Protein AF-A0A2R6T694-F1 (afdb_monomer)

Structure (mmCIF, N/CA/C/O backbone):
data_AF-A0A2R6T694-F1
#
_entry.id   AF-A0A2R6T694-F1
#
loop_
_atom_site.group_PDB
_atom_site.id
_atom_site.type_symbol
_atom_site.label_atom_id
_atom_site.label_alt_id
_atom_site.label_comp_id
_atom_site.label_asym_id
_atom_site.label_entity_id
_atom_site.label_seq_id
_atom_site.pdbx_PDB_ins_code
_atom_site.Cartn_x
_atom_site.Cartn_y
_atom_site.Cartn_z
_atom_site.occupancy
_atom_site.B_iso_or_equiv
_atom_site.auth_seq_id
_atom_site.auth_comp_id
_atom_site.auth_asym_id
_atom_site.auth_atom_id
_atom_site.pdbx_PDB_model_num
ATOM 1 N N . MET A 1 1 ? -13.238 -5.135 12.434 1.00 87.44 1 MET A N 1
ATOM 2 C CA . MET A 1 1 ? -11.841 -4.688 12.278 1.00 87.44 1 MET A CA 1
ATOM 3 C C . MET A 1 1 ? -11.408 -4.914 10.844 1.00 87.44 1 MET A C 1
ATOM 5 O O . MET A 1 1 ? -11.362 -6.066 10.416 1.00 87.44 1 MET A O 1
ATOM 9 N N . LYS A 1 2 ? -11.136 -3.832 10.112 1.00 95.00 2 LYS A N 1
ATOM 10 C CA . LYS A 1 2 ? -10.627 -3.907 8.740 1.00 95.00 2 LYS A CA 1
ATOM 11 C C . LYS A 1 2 ? -9.111 -4.105 8.737 1.00 95.00 2 LYS A C 1
ATOM 13 O O . LYS A 1 2 ? -8.436 -3.818 9.730 1.00 95.00 2 LYS A O 1
ATOM 18 N N . ARG A 1 3 ? -8.557 -4.596 7.630 1.00 96.69 3 ARG A N 1
ATOM 19 C CA . ARG A 1 3 ? -7.114 -4.830 7.477 1.00 96.69 3 ARG A CA 1
ATOM 20 C C . ARG A 1 3 ? -6.580 -4.255 6.174 1.00 96.69 3 ARG A C 1
ATOM 22 O O . ARG A 1 3 ? -7.097 -4.557 5.101 1.00 96.69 3 ARG A O 1
ATOM 29 N N . ALA A 1 4 ? -5.494 -3.499 6.272 1.00 97.38 4 ALA A N 1
ATOM 30 C CA . ALA A 1 4 ? -4.769 -2.949 5.135 1.00 97.38 4 ALA A CA 1
ATOM 31 C C . ALA 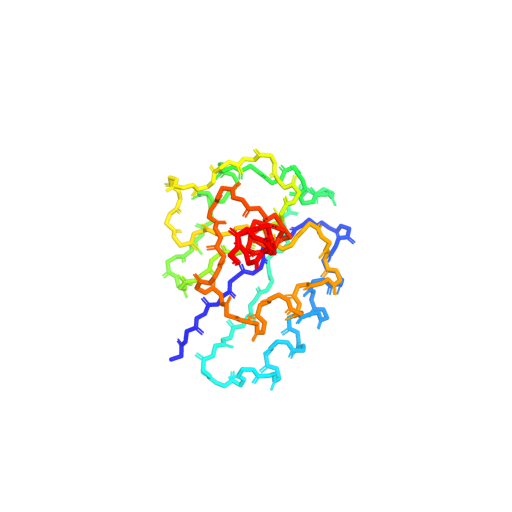A 1 4 ? -3.363 -3.558 5.035 1.00 97.38 4 ALA A C 1
ATOM 33 O O . ALA A 1 4 ? -2.670 -3.729 6.042 1.00 97.38 4 ALA A O 1
ATOM 34 N N . LEU A 1 5 ? -2.925 -3.875 3.818 1.00 97.56 5 LEU A N 1
ATOM 35 C CA . LEU A 1 5 ? -1.575 -4.348 3.529 1.00 97.56 5 LEU A CA 1
ATOM 36 C C . LEU A 1 5 ? -0.809 -3.302 2.719 1.00 97.56 5 LEU A C 1
ATOM 38 O O . LEU A 1 5 ? -1.186 -3.010 1.592 1.00 97.56 5 LEU A O 1
ATOM 42 N N . LEU A 1 6 ? 0.288 -2.785 3.261 1.00 97.50 6 LEU A N 1
ATOM 43 C CA . LEU A 1 6 ? 1.241 -1.943 2.543 1.00 97.50 6 LEU A CA 1
ATOM 44 C C . LEU A 1 6 ? 2.276 -2.842 1.853 1.00 97.50 6 LEU A C 1
ATOM 46 O O . LEU A 1 6 ? 3.025 -3.559 2.523 1.00 97.50 6 LEU A O 1
ATOM 50 N N . LEU A 1 7 ? 2.318 -2.814 0.523 1.00 96.62 7 LEU A N 1
ATOM 51 C CA . LEU A 1 7 ? 3.312 -3.520 -0.282 1.00 96.62 7 LEU A CA 1
ATOM 52 C C . LEU A 1 7 ? 4.488 -2.597 -0.589 1.00 96.62 7 LEU A C 1
ATOM 54 O O . LEU A 1 7 ? 4.314 -1.492 -1.105 1.00 96.62 7 LEU A O 1
ATOM 58 N N . THR A 1 8 ? 5.698 -3.064 -0.296 1.00 96.81 8 THR A N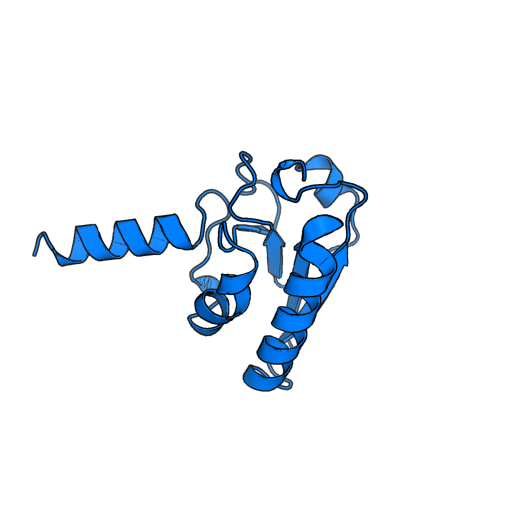 1
ATOM 59 C CA . THR A 1 8 ? 6.918 -2.273 -0.476 1.00 96.81 8 THR A CA 1
ATOM 60 C C . THR A 1 8 ? 8.093 -3.126 -0.946 1.00 96.81 8 THR A C 1
ATOM 62 O O . THR A 1 8 ? 8.061 -4.353 -0.864 1.00 96.81 8 THR A O 1
ATOM 65 N N . GLY A 1 9 ? 9.128 -2.466 -1.464 1.00 96.06 9 GLY A N 1
ATOM 66 C CA . GLY A 1 9 ? 10.434 -3.074 -1.723 1.00 96.06 9 GLY A CA 1
ATOM 67 C C . GLY A 1 9 ? 11.396 -2.850 -0.556 1.00 96.06 9 GLY A C 1
ATOM 68 O O . GLY A 1 9 ? 11.114 -2.067 0.355 1.00 96.06 9 GLY A O 1
ATOM 69 N N . LYS A 1 10 ? 12.565 -3.486 -0.619 1.00 96.44 10 LYS A N 1
ATOM 70 C CA . LYS A 1 10 ? 13.571 -3.483 0.456 1.00 96.44 10 LYS A CA 1
ATOM 71 C C . LYS A 1 10 ? 13.985 -2.080 0.903 1.00 96.44 10 LYS A C 1
ATOM 73 O O . LYS A 1 10 ? 13.958 -1.784 2.093 1.00 96.44 10 LYS A O 1
ATOM 78 N N . LYS A 1 11 ? 14.306 -1.177 -0.036 1.00 95.06 11 LYS A N 1
ATOM 79 C CA . LYS A 1 11 ? 14.831 0.165 0.299 1.00 95.06 11 LYS A CA 1
ATOM 80 C C . LYS A 1 11 ? 13.873 1.019 1.125 1.00 95.06 11 LYS A C 1
ATOM 82 O O . LYS A 1 11 ? 14.318 1.835 1.922 1.00 95.06 11 LYS A O 1
ATOM 87 N N . ALA A 1 12 ? 12.570 0.867 0.906 1.00 95.25 12 ALA A N 1
ATOM 88 C CA . ALA A 1 12 ? 11.559 1.658 1.597 1.00 95.25 12 ALA A CA 1
ATOM 89 C C . ALA A 1 12 ? 10.955 0.918 2.800 1.00 95.25 12 ALA A C 1
ATOM 91 O O . ALA A 1 12 ? 10.139 1.503 3.505 1.00 95.25 12 ALA A O 1
ATOM 92 N N . ASN A 1 13 ? 11.321 -0.344 3.052 1.00 96.44 13 ASN A N 1
ATOM 93 C CA . ASN A 1 13 ? 10.662 -1.171 4.061 1.00 96.44 13 ASN A CA 1
ATOM 94 C C . ASN A 1 13 ? 10.735 -0.572 5.474 1.00 96.44 13 ASN A C 1
ATOM 96 O O . ASN A 1 13 ? 9.723 -0.533 6.172 1.00 96.44 13 ASN A O 1
ATOM 100 N N . GLU A 1 14 ? 11.891 -0.033 5.870 1.00 97.12 14 GLU A N 1
ATOM 101 C CA . GLU A 1 14 ? 12.048 0.612 7.179 1.00 97.12 14 GLU A CA 1
ATOM 102 C C . GLU A 1 14 ? 11.120 1.828 7.329 1.00 97.12 14 GLU A C 1
ATOM 104 O O . GLU A 1 14 ? 10.403 1.958 8.322 1.00 97.12 14 GLU A O 1
ATOM 109 N N . VAL A 1 15 ? 11.080 2.694 6.311 1.00 97.38 15 VAL A N 1
ATOM 110 C CA . VAL A 1 15 ? 10.234 3.895 6.308 1.00 97.38 15 VAL A CA 1
ATOM 111 C C . VAL A 1 15 ? 8.757 3.506 6.335 1.00 97.38 15 VAL A C 1
ATOM 113 O O . VAL A 1 15 ? 8.007 4.005 7.167 1.00 97.38 15 VAL A O 1
ATOM 116 N N . VAL A 1 16 ? 8.336 2.571 5.479 1.00 97.25 16 VAL A N 1
ATOM 117 C CA . VAL A 1 16 ? 6.941 2.106 5.413 1.00 97.25 16 VAL A CA 1
ATOM 118 C C . VAL A 1 16 ? 6.520 1.426 6.720 1.00 97.25 16 VAL A C 1
ATOM 120 O O . VAL A 1 16 ? 5.389 1.609 7.164 1.00 97.25 16 VAL A O 1
ATOM 123 N N . SER A 1 17 ? 7.420 0.690 7.374 1.00 97.81 17 SER A N 1
ATOM 124 C CA . SER A 1 17 ? 7.149 0.063 8.674 1.00 97.81 17 SER A CA 1
ATOM 125 C C . SER A 1 17 ? 6.920 1.096 9.776 1.00 97.81 17 SER A C 1
ATOM 127 O O . SER A 1 17 ? 5.944 0.969 10.511 1.00 97.81 17 SER A O 1
ATOM 129 N N . LYS A 1 18 ? 7.727 2.164 9.824 1.00 97.75 18 LYS A N 1
ATOM 130 C CA . LYS A 1 18 ? 7.508 3.294 10.745 1.00 97.75 18 LYS A CA 1
ATOM 131 C C . LYS A 1 18 ? 6.175 3.999 10.472 1.00 97.75 18 LYS A C 1
ATOM 133 O O . LYS A 1 18 ? 5.420 4.285 11.393 1.00 97.75 18 LYS A O 1
ATOM 138 N N . GLN A 1 19 ? 5.845 4.229 9.201 1.00 97.44 19 GLN A N 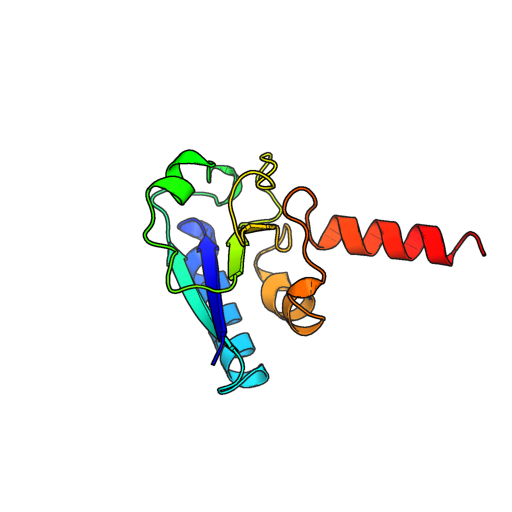1
ATOM 139 C CA . GLN A 1 19 ? 4.565 4.831 8.805 1.00 97.44 19 GLN A CA 1
ATOM 140 C C . GLN A 1 19 ? 3.366 3.943 9.185 1.00 97.44 19 GLN A C 1
ATOM 142 O O . GLN A 1 19 ? 2.332 4.454 9.610 1.00 97.44 19 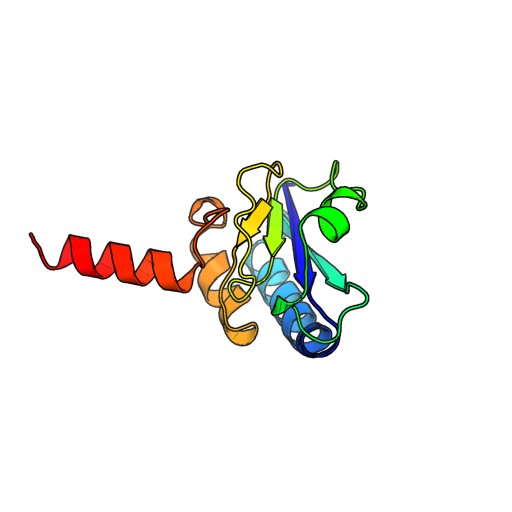GLN A O 1
ATOM 147 N N . LYS A 1 20 ? 3.505 2.611 9.086 1.00 97.12 20 LYS A N 1
ATOM 148 C CA . LYS A 1 20 ? 2.501 1.641 9.556 1.00 97.12 20 LYS A CA 1
ATOM 149 C C . LYS A 1 20 ? 2.234 1.793 11.055 1.00 97.12 20 LYS A C 1
ATOM 151 O O . LYS A 1 20 ? 1.080 1.686 11.451 1.00 97.12 20 LYS A O 1
ATOM 156 N N . ASP A 1 21 ? 3.261 1.989 11.884 1.00 97.31 21 ASP A N 1
ATOM 157 C CA . ASP A 1 21 ? 3.072 2.196 13.329 1.00 97.31 21 ASP A CA 1
ATOM 158 C C . ASP A 1 21 ? 2.222 3.445 13.600 1.00 97.31 21 ASP A C 1
ATOM 160 O O . ASP A 1 21 ? 1.169 3.336 14.218 1.00 97.31 21 ASP A O 1
ATOM 164 N N . LEU A 1 22 ? 2.579 4.582 12.996 1.00 97.25 22 LEU A N 1
ATOM 165 C CA . LEU A 1 22 ? 1.830 5.842 13.134 1.00 97.25 22 LEU A CA 1
ATOM 166 C C . LEU A 1 22 ? 0.372 5.736 12.657 1.00 97.25 22 LEU A C 1
ATOM 168 O O . LEU A 1 22 ? -0.525 6.382 13.200 1.00 97.25 22 LEU A O 1
ATOM 172 N N . LEU A 1 23 ? 0.125 4.930 11.623 1.00 96.94 23 LEU A N 1
ATOM 173 C CA . LEU A 1 23 ? -1.223 4.659 11.132 1.00 96.94 23 LEU A CA 1
ATOM 174 C C . LEU A 1 23 ? -2.016 3.763 12.079 1.00 96.94 23 LEU A C 1
ATOM 176 O O . LEU A 1 23 ? -3.184 4.045 12.326 1.00 96.94 23 LEU A O 1
ATOM 180 N N . ASN A 1 24 ? -1.399 2.714 12.620 1.00 96.69 24 ASN A N 1
ATOM 181 C CA . ASN A 1 24 ? -2.053 1.860 13.610 1.00 96.69 24 ASN A CA 1
ATOM 182 C C . ASN A 1 24 ? -2.409 2.648 14.875 1.00 96.69 24 ASN A C 1
ATOM 184 O O . ASN A 1 24 ? -3.501 2.464 15.398 1.00 96.69 24 ASN A O 1
ATOM 188 N N . ASP A 1 25 ? -1.542 3.560 15.315 1.00 96.62 25 ASP A N 1
ATOM 189 C CA . ASP A 1 25 ? -1.821 4.427 16.464 1.00 96.62 25 ASP A CA 1
ATOM 190 C C . ASP A 1 25 ? -2.997 5.374 16.191 1.00 96.62 25 ASP A C 1
ATOM 192 O O . ASP A 1 25 ? -3.804 5.647 17.075 1.00 96.62 25 ASP A O 1
ATOM 196 N N . PHE A 1 26 ? -3.122 5.868 14.955 1.00 96.00 26 PHE A N 1
ATOM 197 C CA . PHE A 1 26 ? -4.207 6.769 14.568 1.00 96.00 26 PHE A CA 1
ATOM 198 C C . PHE A 1 26 ? -5.557 6.063 14.405 1.00 96.00 26 PHE A C 1
ATOM 200 O O . PHE A 1 26 ? -6.577 6.601 14.826 1.00 96.00 26 PHE A O 1
ATOM 207 N N . TYR A 1 27 ? -5.577 4.891 13.768 1.00 93.81 27 TYR A N 1
ATOM 208 C CA . TYR A 1 27 ? -6.812 4.152 13.482 1.00 93.81 27 TYR A CA 1
ATOM 209 C C . TYR A 1 27 ? -7.242 3.209 14.612 1.00 93.81 27 TYR A C 1
ATOM 211 O O . TYR A 1 27 ? -8.396 2.775 14.639 1.00 93.81 27 TYR A O 1
ATOM 219 N N . GLY A 1 28 ? -6.330 2.855 15.521 1.00 92.75 28 GLY A N 1
ATOM 220 C CA . GLY A 1 28 ? -6.584 1.893 16.588 1.00 92.75 28 GLY A CA 1
ATOM 221 C C . GLY A 1 28 ? -7.130 0.562 16.057 1.00 92.75 28 GLY A C 1
ATOM 222 O O . GLY A 1 28 ? -6.611 -0.016 15.099 1.00 92.75 28 GLY A O 1
ATOM 223 N N . ASP A 1 29 ? -8.215 0.087 16.669 1.00 91.94 29 ASP A N 1
ATOM 224 C CA . ASP A 1 29 ? -8.837 -1.206 16.351 1.00 91.94 29 ASP A CA 1
ATOM 225 C C . ASP A 1 29 ? -9.776 -1.173 15.131 1.00 91.94 29 ASP A C 1
ATOM 227 O O . ASP A 1 29 ? -10.263 -2.217 14.671 1.00 91.94 29 ASP A O 1
ATOM 231 N N . GLU A 1 30 ? -10.054 0.008 14.573 1.00 94.38 30 GLU A N 1
ATOM 232 C CA . GLU A 1 30 ? -10.931 0.128 13.406 1.00 94.38 30 GLU A CA 1
ATOM 233 C C . GLU A 1 30 ? -10.269 -0.462 12.156 1.00 94.38 30 GLU A C 1
ATOM 235 O O . GLU A 1 30 ? -10.902 -1.202 11.384 1.00 94.38 30 GLU A O 1
ATOM 240 N N . LEU A 1 31 ? -8.975 -0.174 11.987 1.00 95.44 31 LEU A N 1
ATOM 241 C CA . LEU A 1 31 ? -8.191 -0.539 10.821 1.00 95.44 31 LEU A CA 1
ATOM 242 C C . LEU A 1 31 ? -6.735 -0.838 11.190 1.00 95.44 31 LEU A C 1
ATOM 244 O O . LEU A 1 31 ? -5.978 0.041 11.588 1.00 95.44 31 LEU A O 1
ATOM 248 N N . VAL A 1 32 ? -6.322 -2.080 10.939 1.00 96.62 32 VAL A N 1
ATOM 249 C CA . VAL A 1 32 ? -4.956 -2.535 11.210 1.00 96.62 32 VAL A CA 1
ATOM 250 C C . VAL A 1 32 ? -4.146 -2.611 9.923 1.00 96.62 32 VAL A C 1
ATOM 252 O O . VAL A 1 32 ? -4.474 -3.364 9.001 1.00 96.62 32 VAL A O 1
ATOM 255 N N . PHE A 1 33 ? -3.025 -1.902 9.897 1.00 97.50 33 PHE A N 1
ATOM 256 C CA . PHE A 1 33 ? -2.040 -1.940 8.830 1.00 97.50 33 PHE A CA 1
ATOM 257 C C . PHE A 1 33 ? -0.982 -3.011 9.092 1.00 97.50 33 PHE A C 1
ATOM 259 O O . PHE A 1 33 ? -0.472 -3.194 10.205 1.00 97.50 33 PHE A O 1
ATOM 266 N N . LYS A 1 34 ? -0.609 -3.714 8.025 1.00 97.25 34 LYS A N 1
ATOM 267 C CA . LYS A 1 34 ? 0.537 -4.626 7.952 1.00 97.25 34 LYS A CA 1
ATOM 268 C C . LYS A 1 34 ? 1.443 -4.190 6.805 1.00 97.25 34 LYS A C 1
ATOM 270 O O . LYS A 1 34 ? 0.958 -3.637 5.826 1.00 97.25 34 LYS A O 1
ATOM 275 N N . VAL A 1 35 ? 2.741 -4.471 6.903 1.00 97.25 35 VAL A N 1
ATOM 276 C CA . VAL A 1 35 ? 3.687 -4.296 5.789 1.00 97.25 35 VAL A CA 1
ATOM 277 C C . VAL A 1 35 ? 4.079 -5.666 5.255 1.00 97.25 35 VAL A C 1
ATOM 279 O O . VAL A 1 35 ? 4.306 -6.598 6.031 1.00 97.25 35 VAL A O 1
ATOM 282 N N . LYS A 1 36 ? 4.168 -5.792 3.932 1.00 96.69 36 LYS A N 1
ATOM 283 C CA . LYS A 1 36 ? 4.820 -6.918 3.266 1.00 96.69 36 LYS A CA 1
ATOM 284 C C . LYS A 1 36 ? 5.917 -6.379 2.359 1.00 96.69 36 LYS A C 1
ATOM 286 O O . LYS A 1 36 ? 5.647 -5.724 1.354 1.00 96.69 36 LYS A O 1
ATOM 291 N N . GLU A 1 37 ? 7.150 -6.702 2.725 1.00 96.50 37 GLU A N 1
ATOM 292 C CA . GLU A 1 37 ? 8.301 -6.538 1.848 1.00 96.50 37 GLU A CA 1
ATOM 293 C C . GLU A 1 37 ? 8.259 -7.611 0.751 1.00 96.50 37 GLU A C 1
ATOM 295 O O . GLU A 1 37 ? 8.058 -8.804 1.019 1.00 96.50 37 GLU A O 1
ATOM 300 N N . LEU A 1 38 ? 8.410 -7.168 -0.492 1.00 95.44 38 LEU A N 1
ATOM 301 C CA . LEU A 1 38 ? 8.557 -8.009 -1.673 1.00 95.44 38 LEU A CA 1
ATOM 302 C C . LEU A 1 38 ? 10.037 -8.106 -2.067 1.00 95.44 38 LEU A C 1
ATOM 304 O O . LEU A 1 38 ? 10.803 -7.187 -1.771 1.00 95.44 38 LEU A O 1
ATOM 308 N N . PRO A 1 39 ? 10.455 -9.179 -2.768 1.00 93.81 39 PRO A N 1
ATOM 309 C CA . PRO A 1 39 ? 11.852 -9.416 -3.140 1.00 93.81 39 PRO A CA 1
ATOM 310 C C . PRO A 1 39 ? 12.317 -8.520 -4.307 1.00 93.81 39 PRO A C 1
ATOM 312 O O . PRO A 1 39 ? 12.872 -8.993 -5.292 1.00 93.81 39 PRO A O 1
ATOM 315 N N . VAL A 1 40 ? 12.084 -7.211 -4.202 1.00 93.44 40 VAL A N 1
ATOM 316 C CA . VAL A 1 40 ? 12.508 -6.168 -5.142 1.00 93.44 40 VAL A CA 1
ATOM 317 C C . VAL A 1 40 ? 13.184 -5.036 -4.379 1.00 93.44 40 VAL A C 1
ATOM 319 O O . VAL A 1 40 ? 12.796 -4.696 -3.262 1.00 93.44 40 VAL A O 1
ATOM 322 N N . GLU A 1 41 ? 14.194 -4.423 -4.990 1.00 93.12 41 GLU A N 1
ATOM 323 C CA . GLU A 1 41 ? 14.929 -3.316 -4.367 1.00 93.12 41 GLU A CA 1
ATOM 324 C C . GLU A 1 41 ? 14.056 -2.065 -4.204 1.00 93.12 41 GLU A C 1
ATOM 326 O O . GLU A 1 41 ? 14.064 -1.419 -3.156 1.00 93.12 41 GLU A O 1
ATOM 331 N N . VAL A 1 42 ? 13.274 -1.735 -5.235 1.00 89.81 42 VAL A N 1
ATOM 332 C CA . VAL A 1 42 ? 12.467 -0.511 -5.311 1.00 89.81 42 VAL A CA 1
ATOM 333 C C . VAL A 1 42 ? 11.016 -0.868 -5.616 1.00 89.81 42 VAL A C 1
ATOM 335 O O . VAL A 1 42 ? 10.743 -1.696 -6.482 1.00 89.81 42 VAL A O 1
ATOM 338 N N . ALA A 1 43 ? 10.078 -0.197 -4.943 1.00 84.94 43 ALA A N 1
ATOM 339 C CA . ALA A 1 43 ? 8.643 -0.452 -5.086 1.00 84.94 43 ALA A CA 1
ATOM 340 C C . ALA A 1 43 ? 8.094 -0.180 -6.505 1.00 84.94 43 ALA A C 1
ATOM 342 O O . ALA A 1 43 ? 7.058 -0.723 -6.878 1.00 84.94 43 ALA A O 1
ATOM 343 N N . ALA A 1 44 ? 8.809 0.604 -7.319 1.00 88.50 44 ALA A N 1
ATOM 344 C CA . ALA A 1 44 ? 8.503 0.821 -8.734 1.00 88.50 44 ALA A CA 1
ATOM 345 C C . ALA A 1 44 ? 8.506 -0.480 -9.560 1.00 88.50 44 ALA A C 1
ATOM 347 O O . ALA A 1 44 ? 7.803 -0.571 -10.562 1.00 88.50 44 ALA A O 1
ATOM 348 N N . PHE A 1 45 ? 9.269 -1.492 -9.127 1.00 91.44 45 PHE A N 1
ATOM 349 C CA . PHE A 1 45 ? 9.379 -2.785 -9.807 1.00 91.44 45 PHE A CA 1
ATOM 350 C C . PHE A 1 45 ? 8.329 -3.808 -9.363 1.00 91.44 45 PHE A C 1
ATOM 352 O O . PHE A 1 45 ? 8.342 -4.937 -9.846 1.00 91.44 45 PHE A O 1
ATOM 359 N N 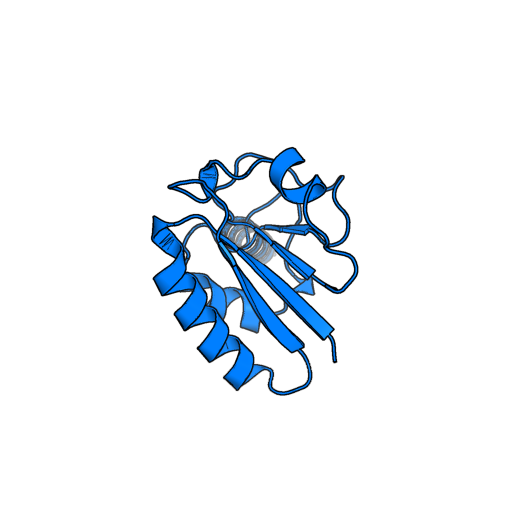. ILE A 1 46 ? 7.417 -3.444 -8.457 1.00 90.69 46 ILE A N 1
ATOM 360 C CA . ILE A 1 46 ? 6.311 -4.323 -8.070 1.00 90.69 46 ILE A CA 1
ATOM 361 C C . ILE A 1 46 ? 5.364 -4.469 -9.265 1.00 90.69 46 ILE A C 1
ATOM 363 O O . ILE A 1 46 ? 4.787 -3.483 -9.733 1.00 90.69 46 ILE A O 1
ATOM 367 N N . THR A 1 47 ? 5.204 -5.702 -9.745 1.00 92.62 47 THR A N 1
ATOM 368 C CA . THR A 1 47 ? 4.313 -6.053 -10.859 1.00 92.62 47 THR A CA 1
ATOM 369 C C . THR A 1 47 ? 2.991 -6.633 -10.361 1.00 92.62 47 THR A C 1
ATOM 371 O O . THR A 1 47 ? 2.870 -7.051 -9.208 1.00 92.62 47 THR A O 1
ATOM 374 N N . LYS A 1 48 ? 1.988 -6.712 -11.244 1.00 94.00 48 LYS A N 1
ATOM 375 C CA . LYS A 1 48 ? 0.696 -7.342 -10.926 1.00 94.00 48 LYS A CA 1
ATOM 376 C C . LYS A 1 48 ? 0.838 -8.815 -10.551 1.00 94.00 48 LYS A C 1
ATOM 378 O O . LYS A 1 48 ? 0.201 -9.263 -9.605 1.00 94.00 48 LYS A O 1
ATOM 383 N N . ASP A 1 49 ? 1.690 -9.556 -11.255 1.00 93.06 49 ASP A N 1
ATOM 384 C CA . ASP A 1 49 ? 1.862 -10.994 -11.020 1.00 93.06 49 ASP A CA 1
ATOM 385 C C . ASP A 1 49 ? 2.475 -11.280 -9.651 1.00 93.06 49 ASP A C 1
ATOM 387 O O . ASP A 1 49 ? 2.069 -12.223 -8.973 1.00 93.06 49 ASP A O 1
ATOM 391 N N . MET A 1 50 ? 3.378 -10.415 -9.178 1.00 93.44 50 MET A N 1
ATOM 392 C CA . MET A 1 50 ? 3.892 -10.507 -7.810 1.00 93.44 50 MET A CA 1
ATOM 393 C C . MET A 1 50 ? 2.778 -10.386 -6.768 1.00 93.44 50 MET A C 1
ATOM 395 O O . MET A 1 50 ? 2.851 -11.053 -5.743 1.00 93.44 50 MET A O 1
ATOM 399 N N . ILE A 1 51 ? 1.763 -9.555 -7.024 1.00 93.12 51 ILE A N 1
ATOM 400 C CA . ILE A 1 51 ? 0.623 -9.341 -6.123 1.00 93.12 51 ILE A CA 1
ATOM 401 C C . ILE A 1 51 ? -0.362 -10.509 -6.209 1.00 93.12 51 ILE A C 1
ATOM 403 O O . ILE A 1 51 ? -0.817 -10.988 -5.174 1.00 93.12 51 ILE A O 1
ATOM 407 N N . ARG A 1 52 ? -0.656 -11.009 -7.418 1.00 91.50 52 ARG A N 1
ATOM 408 C CA . ARG A 1 52 ? -1.557 -12.160 -7.637 1.00 91.50 52 ARG A CA 1
ATOM 409 C C . ARG A 1 52 ? -1.096 -13.419 -6.906 1.00 91.50 52 ARG A C 1
ATOM 411 O O . ARG A 1 52 ? -1.925 -14.181 -6.429 1.00 91.50 52 ARG A O 1
ATOM 418 N N . ASN A 1 53 ? 0.215 -13.603 -6.777 1.00 89.31 53 ASN A N 1
ATOM 419 C CA . ASN A 1 53 ? 0.808 -14.739 -6.071 1.00 89.31 53 ASN A CA 1
ATOM 420 C C . ASN A 1 53 ? 0.778 -14.606 -4.533 1.00 89.31 53 ASN A C 1
ATOM 422 O O . ASN A 1 53 ? 1.304 -15.469 -3.829 1.00 89.31 53 ASN A O 1
ATOM 426 N N . LEU A 1 54 ? 0.198 -13.533 -3.983 1.00 90.00 54 LEU A N 1
ATOM 427 C CA . LEU A 1 54 ? 0.052 -13.339 -2.541 1.00 90.00 54 LEU A CA 1
ATOM 428 C C . LEU A 1 54 ? -1.321 -13.814 -2.053 1.00 90.00 54 LEU A C 1
ATOM 430 O O . LEU A 1 54 ? -2.345 -13.597 -2.691 1.00 90.00 54 LEU A O 1
ATOM 434 N N . SER A 1 55 ? -1.359 -14.366 -0.840 1.00 87.50 55 SER A N 1
ATOM 435 C CA . SER A 1 55 ? -2.618 -14.600 -0.127 1.00 87.50 55 SER A CA 1
ATOM 436 C C . SER A 1 55 ? -3.146 -13.278 0.448 1.00 87.50 55 SER A C 1
ATOM 438 O O . SER A 1 55 ? -2.683 -12.804 1.494 1.00 87.50 55 SER A O 1
ATOM 440 N N . LEU A 1 56 ? -4.086 -12.657 -0.274 1.00 90.50 56 LEU A N 1
ATOM 441 C CA . LEU A 1 56 ? -4.640 -11.329 0.034 1.00 90.50 56 LEU A CA 1
ATOM 442 C C . LEU A 1 56 ? -6.070 -11.360 0.595 1.00 90.50 56 LEU A C 1
ATOM 444 O O . LEU A 1 56 ? -6.579 -10.324 1.007 1.00 90.50 56 LEU A O 1
ATOM 448 N N . GLU A 1 57 ? -6.699 -12.534 0.671 1.00 88.12 57 GLU A N 1
ATOM 449 C CA . GLU A 1 57 ? -8.113 -12.712 1.056 1.00 88.12 57 GLU A CA 1
ATOM 450 C C . GLU A 1 57 ? -8.464 -12.081 2.410 1.00 88.12 57 GLU A C 1
ATOM 452 O O . GLU A 1 57 ? -9.554 -11.547 2.600 1.00 88.12 57 GLU A O 1
ATOM 457 N N . ARG A 1 58 ? -7.504 -12.089 3.340 1.00 92.38 58 ARG A N 1
ATOM 458 C CA . ARG A 1 58 ? -7.647 -11.540 4.696 1.00 92.38 58 ARG A CA 1
ATOM 459 C C . ARG A 1 58 ? -7.524 -10.015 4.791 1.00 92.38 58 ARG A C 1
ATOM 461 O O . ARG A 1 58 ? -7.517 -9.498 5.910 1.00 92.38 58 ARG A O 1
ATOM 468 N N . PHE A 1 59 ? -7.312 -9.322 3.674 1.00 95.69 59 PHE A N 1
ATOM 469 C CA . PHE A 1 59 ? -7.154 -7.872 3.629 1.00 95.69 59 PHE A CA 1
ATOM 470 C C . PHE A 1 59 ? -8.334 -7.221 2.905 1.00 95.69 59 PHE A C 1
ATOM 472 O O . PHE A 1 59 ? -8.827 -7.699 1.881 1.00 95.69 59 PHE A O 1
ATOM 479 N N . ASP A 1 60 ? -8.788 -6.105 3.461 1.00 96.50 60 ASP A N 1
ATOM 480 C CA . ASP A 1 60 ? -9.816 -5.247 2.879 1.00 96.50 60 ASP A CA 1
ATOM 481 C C . ASP A 1 60 ? -9.207 -4.245 1.901 1.00 96.50 60 ASP A C 1
ATOM 483 O O . ASP A 1 60 ? -9.879 -3.819 0.967 1.00 96.50 60 ASP A O 1
ATOM 487 N N . TYR A 1 61 ? -7.923 -3.922 2.094 1.00 97.38 61 TYR A N 1
ATOM 488 C CA . TYR A 1 61 ? -7.164 -2.999 1.262 1.00 97.38 61 TYR A CA 1
ATOM 489 C C . TYR A 1 61 ? -5.738 -3.505 1.042 1.00 97.38 61 TYR A C 1
ATOM 491 O O . TYR A 1 61 ? -5.071 -3.964 1.971 1.00 97.38 61 TYR A O 1
ATOM 499 N N . VAL A 1 62 ? -5.245 -3.363 -0.181 1.00 97.06 62 VAL A N 1
ATOM 500 C CA . VAL A 1 62 ? -3.863 -3.627 -0.577 1.00 97.06 62 VAL A CA 1
ATOM 501 C C . VAL A 1 62 ? -3.332 -2.352 -1.206 1.00 97.06 62 VAL A C 1
ATOM 503 O O . VAL A 1 62 ? -3.837 -1.896 -2.224 1.00 97.06 62 VAL A O 1
ATOM 506 N N . ILE A 1 63 ? -2.337 -1.740 -0.581 1.00 97.25 63 ILE A N 1
ATOM 507 C CA . ILE A 1 63 ? -1.796 -0.451 -0.993 1.00 97.25 63 ILE A CA 1
ATOM 508 C C . ILE A 1 63 ? -0.403 -0.677 -1.561 1.00 97.25 63 ILE A C 1
ATOM 510 O O . ILE A 1 63 ? 0.493 -1.168 -0.873 1.00 97.25 63 ILE A O 1
ATOM 514 N N . VAL A 1 64 ? -0.222 -0.311 -2.823 1.00 96.44 64 VAL A N 1
ATOM 515 C CA . VAL A 1 64 ? 1.061 -0.347 -3.531 1.00 96.44 64 VAL A CA 1
ATOM 516 C C . VAL A 1 64 ? 1.644 1.056 -3.648 1.00 96.44 64 VAL A C 1
ATOM 518 O O . VAL A 1 64 ? 0.947 2.055 -3.474 1.00 96.44 64 VAL A O 1
ATOM 521 N N . SER A 1 65 ? 2.930 1.155 -3.975 1.00 95.31 65 SER A N 1
ATOM 522 C CA . SER A 1 65 ? 3.561 2.453 -4.224 1.00 95.31 65 SER A CA 1
ATOM 523 C C . SER A 1 65 ? 2.919 3.186 -5.404 1.00 95.31 65 SER A C 1
ATOM 525 O O . SER A 1 65 ? 2.706 2.609 -6.474 1.00 95.31 65 SER A O 1
ATOM 527 N N . GLY A 1 66 ? 2.718 4.495 -5.243 1.00 95.69 66 GLY A N 1
ATOM 528 C CA . GLY A 1 66 ? 2.283 5.383 -6.318 1.00 95.69 66 GLY A CA 1
ATOM 529 C C . GLY A 1 66 ? 3.289 5.530 -7.464 1.00 95.69 66 GLY A C 1
ATOM 530 O O . GLY A 1 66 ? 2.915 6.020 -8.524 1.00 95.69 66 GLY A O 1
ATOM 531 N N . VAL A 1 67 ? 4.546 5.100 -7.280 1.00 93.94 67 VAL A N 1
ATOM 532 C CA . VAL A 1 67 ? 5.586 5.105 -8.331 1.00 93.94 67 VAL A CA 1
ATOM 533 C C . VAL A 1 67 ? 5.396 3.959 -9.322 1.00 93.94 67 VAL A C 1
ATOM 535 O O . VAL A 1 67 ? 5.911 4.025 -10.435 1.00 93.94 67 VAL A O 1
ATOM 538 N N . SER A 1 68 ? 4.671 2.902 -8.938 1.00 93.25 68 SER A N 1
ATOM 539 C CA . SER A 1 68 ? 4.439 1.770 -9.833 1.00 93.25 68 SER A CA 1
ATOM 540 C C . SER A 1 68 ? 3.782 2.248 -11.138 1.00 93.25 68 SER A C 1
ATOM 542 O O . SER A 1 68 ? 2.796 2.989 -11.078 1.00 93.25 68 SER A O 1
ATOM 544 N N . PRO A 1 69 ? 4.289 1.848 -12.317 1.00 92.75 69 PRO A N 1
ATOM 545 C CA . PRO A 1 69 ? 3.729 2.279 -13.597 1.00 92.75 69 PRO A CA 1
ATOM 546 C C . PRO A 1 69 ? 2.434 1.540 -13.951 1.00 92.75 69 PRO A C 1
ATOM 548 O O . PRO A 1 69 ? 1.746 1.917 -14.894 1.00 92.75 69 PRO A O 1
ATOM 551 N N . TYR A 1 70 ? 2.097 0.479 -13.216 1.00 94.75 70 TYR A N 1
ATOM 552 C CA . TYR A 1 70 ? 0.953 -0.362 -13.528 1.00 94.75 70 TYR A CA 1
ATOM 553 C C . TYR A 1 70 ? -0.361 0.252 -13.028 1.00 94.75 70 TYR A C 1
ATOM 555 O O . TYR A 1 70 ? -0.410 0.975 -12.026 1.00 94.75 70 TYR A O 1
ATOM 563 N N . ASP A 1 71 ? -1.427 -0.069 -13.754 1.00 94.69 71 ASP A N 1
ATOM 564 C CA . ASP A 1 71 ? -2.816 0.115 -13.344 1.00 94.69 71 ASP A CA 1
ATOM 565 C C . ASP A 1 71 ? -3.299 -1.172 -12.680 1.00 94.69 71 ASP A C 1
ATOM 567 O O . ASP A 1 71 ? -3.263 -2.209 -13.325 1.00 94.69 71 ASP A O 1
ATOM 571 N N . PHE A 1 72 ? -3.755 -1.134 -11.433 1.00 95.38 72 PHE A N 1
ATOM 572 C CA . PHE A 1 72 ? -4.182 -2.321 -10.690 1.00 95.38 72 PHE A CA 1
ATOM 573 C C . PHE A 1 72 ? -5.701 -2.529 -10.668 1.00 95.38 72 PHE A C 1
ATOM 575 O O . PHE A 1 72 ? -6.195 -3.252 -9.810 1.00 95.38 72 PHE A O 1
ATOM 582 N N . SER A 1 73 ? -6.455 -1.914 -11.585 1.00 95.38 73 SER A N 1
ATOM 583 C CA . SER A 1 73 ? -7.929 -1.968 -11.590 1.00 95.38 73 SER A CA 1
ATOM 584 C C . SER A 1 73 ? -8.487 -3.381 -11.781 1.00 95.38 73 SER A C 1
ATOM 586 O O . SER A 1 73 ? -9.624 -3.651 -11.408 1.00 95.38 73 SER A O 1
ATOM 588 N N . ASP A 1 74 ? -7.689 -4.290 -12.342 1.00 94.75 74 ASP A N 1
ATOM 589 C CA . ASP A 1 74 ? -8.003 -5.712 -12.490 1.00 94.75 74 ASP A CA 1
ATOM 590 C C . ASP A 1 74 ? -7.691 -6.547 -11.236 1.00 94.75 74 ASP A C 1
ATOM 592 O O . ASP A 1 74 ? -8.046 -7.724 -11.183 1.00 94.75 74 ASP A O 1
ATOM 596 N N . LEU A 1 75 ? -7.025 -5.970 -10.228 1.00 93.88 75 LEU A N 1
ATOM 597 C CA . LEU A 1 75 ? -6.757 -6.625 -8.952 1.00 93.88 75 LEU A CA 1
ATOM 598 C C . LEU A 1 75 ? -7.747 -6.133 -7.888 1.00 93.88 75 LEU A C 1
ATOM 600 O O . LEU A 1 75 ? -7.824 -4.931 -7.615 1.00 93.88 75 LEU A O 1
ATOM 604 N N . PRO A 1 76 ? -8.488 -7.039 -7.227 1.00 88.75 76 PRO A N 1
ATOM 605 C CA . PRO A 1 76 ? -9.464 -6.636 -6.229 1.00 88.75 76 PRO A CA 1
ATOM 606 C C . PRO A 1 76 ? -8.772 -5.930 -5.062 1.00 88.75 76 PRO A C 1
ATOM 608 O O . PRO A 1 76 ? -7.694 -6.337 -4.622 1.00 88.75 76 PRO A O 1
ATOM 611 N N . LYS A 1 77 ? -9.424 -4.884 -4.540 1.00 93.12 77 LYS A N 1
ATOM 612 C CA . LYS A 1 77 ? -9.008 -4.170 -3.323 1.00 93.12 77 LYS A CA 1
ATOM 613 C C . LYS A 1 77 ? -7.587 -3.587 -3.386 1.00 93.12 77 LYS A C 1
ATOM 615 O O . LYS A 1 77 ? -6.989 -3.341 -2.340 1.00 93.12 77 LYS A O 1
ATOM 620 N N . THR A 1 78 ? -7.028 -3.396 -4.582 1.00 96.31 78 THR A N 1
ATOM 621 C CA . THR A 1 78 ? -5.662 -2.896 -4.766 1.00 96.31 78 THR A CA 1
ATOM 622 C C . THR A 1 78 ? -5.680 -1.427 -5.163 1.00 96.31 78 THR A C 1
ATOM 624 O O . THR A 1 78 ? -6.372 -1.035 -6.095 1.00 96.31 78 THR A O 1
ATOM 627 N N . TYR A 1 79 ? -4.903 -0.610 -4.460 1.00 96.94 79 TYR A N 1
ATOM 628 C CA . TYR A 1 79 ? -4.906 0.842 -4.589 1.00 96.94 79 TYR A CA 1
ATOM 629 C C . TYR A 1 79 ? -3.482 1.389 -4.596 1.00 96.94 79 TYR A C 1
ATOM 631 O O . TYR A 1 79 ? -2.601 0.881 -3.902 1.00 96.94 79 TYR A O 1
ATOM 639 N N . LYS A 1 80 ? -3.246 2.461 -5.347 1.00 97.06 80 LYS A N 1
ATOM 640 C CA . LYS A 1 80 ? -1.967 3.169 -5.373 1.00 97.06 80 LYS A CA 1
ATOM 641 C C . LYS A 1 80 ? -1.951 4.228 -4.279 1.00 97.06 80 LYS A C 1
ATOM 643 O O . LYS A 1 80 ? -2.769 5.145 -4.255 1.00 97.06 80 LYS A O 1
ATOM 648 N N . GLY A 1 81 ? -0.990 4.094 -3.376 1.00 96.62 81 GLY A N 1
ATOM 649 C CA . GLY A 1 81 ? -0.664 5.101 -2.379 1.00 96.62 81 GLY A CA 1
ATOM 650 C C . GLY A 1 81 ? 0.114 6.280 -2.977 1.00 96.62 81 GLY A C 1
ATOM 651 O O . GLY A 1 81 ? 0.123 6.487 -4.199 1.00 96.62 81 GLY A O 1
ATOM 652 N N . PRO A 1 82 ? 0.791 7.071 -2.132 1.00 96.12 82 PRO A N 1
ATOM 653 C CA . PRO A 1 82 ? 1.658 8.136 -2.610 1.00 96.12 82 PRO A CA 1
ATOM 654 C C . PRO A 1 82 ? 2.905 7.597 -3.314 1.00 96.12 82 PRO A C 1
ATOM 656 O O . PRO A 1 82 ? 3.338 6.455 -3.109 1.00 96.12 82 PRO A O 1
ATOM 659 N N . LYS A 1 83 ? 3.506 8.445 -4.150 1.00 95.19 83 LYS A N 1
ATOM 660 C CA . LYS A 1 83 ? 4.805 8.186 -4.784 1.00 95.19 83 LYS A CA 1
ATOM 661 C C . LYS A 1 83 ? 5.921 8.143 -3.737 1.00 95.19 83 LYS A C 1
ATOM 663 O O . LYS A 1 83 ? 6.812 7.303 -3.811 1.00 95.19 83 LYS A O 1
ATOM 668 N N . ASN A 1 84 ? 5.848 9.011 -2.734 1.00 94.69 84 ASN A N 1
ATOM 669 C CA . ASN A 1 84 ? 6.832 9.082 -1.665 1.00 94.69 84 ASN A CA 1
ATOM 670 C C . ASN A 1 84 ? 6.396 8.268 -0.435 1.00 94.69 84 ASN A C 1
ATOM 672 O O . ASN A 1 84 ? 5.313 8.477 0.108 1.00 94.69 84 ASN A O 1
ATOM 676 N N . ALA A 1 85 ? 7.264 7.370 0.040 1.00 94.06 85 ALA A N 1
ATOM 677 C CA . ALA A 1 85 ? 6.988 6.534 1.208 1.00 94.06 85 ALA A CA 1
ATOM 678 C C . ALA A 1 85 ? 6.819 7.344 2.508 1.00 94.06 85 ALA A C 1
ATOM 680 O O . ALA A 1 85 ? 6.082 6.915 3.391 1.00 94.06 85 ALA A O 1
ATOM 681 N N . PHE A 1 86 ? 7.453 8.517 2.620 1.00 94.88 86 PHE A N 1
ATOM 682 C CA . PHE A 1 86 ? 7.329 9.391 3.795 1.00 94.88 86 PHE A CA 1
ATOM 683 C C . PHE A 1 86 ? 5.955 10.058 3.924 1.00 94.88 86 PHE A C 1
ATOM 685 O O . PHE A 1 86 ? 5.610 10.537 4.998 1.00 94.88 86 PHE A O 1
ATOM 692 N N . ASP A 1 87 ? 5.169 10.093 2.847 1.00 95.12 87 ASP A N 1
ATOM 693 C CA . ASP A 1 87 ? 3.855 10.732 2.847 1.00 95.12 87 ASP A CA 1
ATOM 694 C C . ASP A 1 87 ? 2.705 9.736 3.104 1.00 95.12 87 ASP A C 1
ATOM 696 O O . ASP A 1 87 ? 1.545 10.141 3.176 1.00 95.12 87 ASP A O 1
ATOM 700 N N . ILE A 1 88 ? 2.994 8.437 3.246 1.00 95.75 88 ILE A N 1
ATOM 701 C CA . ILE A 1 88 ? 1.993 7.364 3.398 1.00 95.75 88 ILE A CA 1
ATOM 702 C C . ILE A 1 88 ? 0.968 7.689 4.488 1.00 95.75 88 ILE A C 1
ATOM 704 O O . ILE A 1 88 ? -0.234 7.657 4.216 1.00 95.75 88 ILE A O 1
ATOM 708 N N . GLU A 1 89 ? 1.425 8.055 5.685 1.00 95.62 89 GLU A N 1
ATOM 709 C CA . GLU A 1 89 ? 0.554 8.412 6.805 1.00 95.62 89 GLU A CA 1
ATOM 710 C C . GLU A 1 89 ? -0.371 9.583 6.449 1.00 95.62 89 GLU A C 1
ATOM 712 O O . GLU A 1 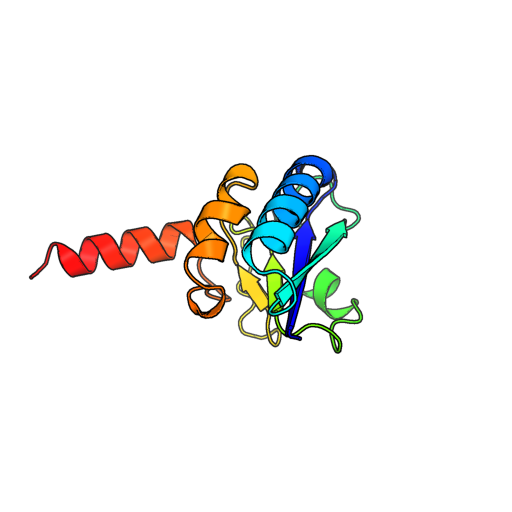89 ? -1.590 9.496 6.595 1.00 95.62 89 GLU A O 1
ATOM 717 N N . LYS A 1 90 ? 0.203 10.670 5.926 1.00 93.94 90 LYS A N 1
ATOM 718 C CA . LYS A 1 90 ? -0.513 11.901 5.569 1.00 93.94 90 LYS A CA 1
ATOM 719 C C . LYS A 1 90 ? -1.648 11.656 4.578 1.00 93.94 90 LYS A C 1
ATOM 721 O O . LYS A 1 90 ? -2.688 12.306 4.684 1.00 93.94 90 LYS A O 1
ATOM 726 N N . TYR A 1 91 ? -1.440 10.787 3.591 1.00 93.81 91 TYR A N 1
ATOM 727 C CA . TYR A 1 91 ? -2.468 10.477 2.598 1.00 93.81 91 TYR A CA 1
ATOM 728 C C . TYR A 1 91 ? -3.502 9.499 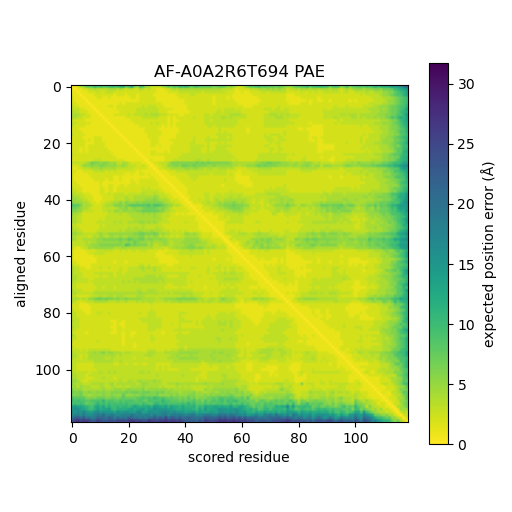3.140 1.00 93.81 91 TYR A C 1
ATOM 730 O O . TYR A 1 91 ? -4.693 9.750 2.992 1.00 93.81 91 TYR A O 1
ATOM 738 N N . LEU A 1 92 ? -3.070 8.424 3.800 1.00 94.56 92 LEU A N 1
ATOM 739 C CA . LEU A 1 92 ? -3.997 7.405 4.288 1.00 94.56 92 LEU A CA 1
ATOM 740 C C . LEU A 1 92 ? -4.913 7.950 5.384 1.00 94.56 92 LEU A C 1
ATOM 742 O O . LEU A 1 92 ? -6.097 7.647 5.337 1.00 94.56 92 LEU A O 1
ATOM 746 N N . LYS A 1 93 ? -4.434 8.847 6.262 1.00 94.06 93 LYS A N 1
ATOM 747 C CA . LYS A 1 93 ? -5.267 9.545 7.264 1.00 94.06 93 LYS A CA 1
ATOM 748 C C . LYS A 1 93 ? -6.424 10.355 6.671 1.00 94.06 93 LYS A C 1
ATOM 750 O O . LYS A 1 93 ? -7.366 10.676 7.386 1.00 94.06 93 LYS A O 1
ATOM 755 N N . LYS A 1 94 ? -6.372 10.698 5.380 1.00 91.88 94 LYS A N 1
ATOM 756 C CA . LYS A 1 94 ? -7.477 11.375 4.681 1.00 91.88 94 LYS A CA 1
ATOM 757 C C . LYS A 1 94 ? -8.558 10.413 4.186 1.00 91.88 94 LYS A C 1
ATOM 759 O O . LYS A 1 94 ? -9.538 10.889 3.630 1.00 91.88 94 LYS A O 1
ATOM 764 N N . GLY A 1 95 ? -8.372 9.104 4.346 1.00 90.25 95 GLY A N 1
ATOM 765 C CA . GLY A 1 95 ? -9.282 8.059 3.880 1.00 90.25 95 GLY A CA 1
ATOM 766 C C . GLY A 1 95 ? -8.629 7.165 2.827 1.00 90.25 95 GLY A C 1
ATOM 767 O O . GLY A 1 95 ? -8.105 7.647 1.822 1.00 90.25 95 GLY A O 1
ATOM 768 N N . ILE A 1 96 ? -8.678 5.848 3.040 1.00 91.44 96 ILE A N 1
ATOM 769 C CA . ILE A 1 96 ? -8.179 4.848 2.075 1.00 91.44 96 ILE A CA 1
ATOM 770 C C . ILE A 1 96 ? -9.112 4.748 0.870 1.00 91.44 96 ILE A C 1
ATOM 772 O O . ILE A 1 96 ? -8.674 4.510 -0.251 1.00 91.44 96 ILE A O 1
ATOM 776 N N . GLU A 1 97 ? -10.400 4.972 1.097 1.00 89.94 97 GLU A N 1
ATOM 777 C CA . GLU A 1 97 ? -11.452 5.039 0.090 1.00 89.94 97 GLU A CA 1
ATOM 778 C C . GLU A 1 97 ? -11.205 6.114 -0.976 1.00 89.94 97 GLU A C 1
ATOM 780 O O . GLU A 1 97 ? -11.744 6.012 -2.074 1.00 89.94 97 GLU A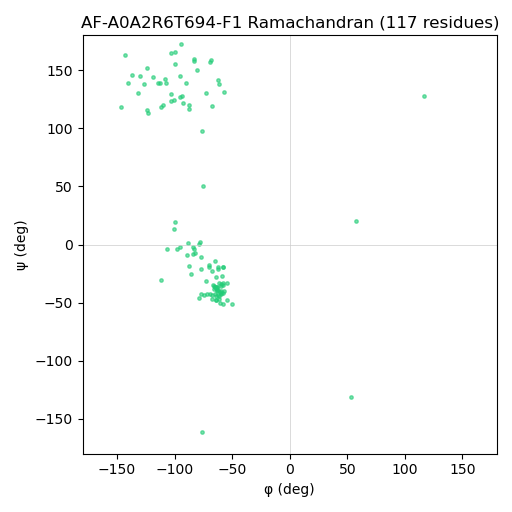 O 1
ATOM 785 N N . ASN A 1 98 ? -10.347 7.097 -0.683 1.00 91.62 98 ASN A N 1
ATOM 786 C CA . ASN A 1 98 ? -9.962 8.149 -1.619 1.00 91.62 98 ASN A CA 1
ATOM 787 C C . ASN A 1 98 ? -8.818 7.733 -2.555 1.00 91.62 98 ASN A C 1
ATOM 789 O O . ASN A 1 98 ? -8.404 8.526 -3.397 1.00 91.62 98 ASN A O 1
ATOM 793 N N . LEU A 1 99 ? -8.271 6.522 -2.415 1.00 95.56 99 LEU A N 1
ATOM 794 C CA . LEU A 1 99 ? -7.217 6.024 -3.293 1.00 95.56 99 LEU A CA 1
ATOM 795 C C . LEU A 1 99 ? -7.779 5.432 -4.590 1.00 95.56 99 LEU A C 1
ATOM 797 O O . LEU A 1 99 ? -8.914 4.970 -4.668 1.00 95.56 99 LEU A O 1
ATOM 801 N N . SER A 1 100 ? -6.930 5.388 -5.616 1.00 95.81 100 SER A N 1
ATOM 802 C CA . SER A 1 100 ? -7.260 4.846 -6.933 1.00 95.81 100 SER A CA 1
ATOM 803 C C . SER A 1 100 ? -6.367 3.651 -7.272 1.00 95.81 100 SER A C 1
ATOM 805 O O . SER A 1 100 ? -5.183 3.669 -6.940 1.00 95.81 100 SER A O 1
ATOM 807 N N . PRO A 1 101 ? -6.877 2.619 -7.968 1.00 96.00 101 PRO A N 1
ATOM 808 C CA . PRO A 1 101 ? -6.044 1.535 -8.492 1.00 96.00 101 PRO A CA 1
ATOM 809 C C . PRO A 1 101 ? -5.079 1.974 -9.608 1.00 96.00 101 PRO A C 1
ATOM 811 O O . PRO A 1 101 ? -4.069 1.309 -9.837 1.00 96.00 101 PRO A O 1
ATOM 814 N N . SER A 1 102 ? -5.364 3.079 -10.305 1.00 95.69 102 SER A N 1
ATOM 815 C CA . SER A 1 102 ? -4.626 3.506 -11.503 1.00 95.69 102 SER A CA 1
ATOM 816 C C . SER A 1 102 ? -3.811 4.788 -11.307 1.00 95.69 102 SER A C 1
ATOM 818 O O . SER A 1 102 ? -2.724 4.914 -11.879 1.00 95.69 102 SER A O 1
ATOM 820 N N . LYS A 1 103 ? -4.266 5.703 -10.443 1.00 95.56 103 LYS A N 1
ATOM 821 C CA . LYS A 1 103 ? -3.610 6.995 -10.159 1.00 95.56 103 LYS A CA 1
ATOM 822 C C . LYS A 1 103 ? -2.974 7.021 -8.774 1.00 95.56 103 LYS A C 1
ATOM 824 O O . LYS A 1 103 ? -3.554 6.487 -7.832 1.00 95.56 103 LYS A O 1
ATOM 829 N N . SER A 1 104 ? -1.812 7.657 -8.630 1.00 95.62 104 SER A N 1
ATOM 830 C CA . SER A 1 104 ? -1.195 7.830 -7.307 1.00 95.62 104 SER A CA 1
ATOM 831 C C . SER A 1 104 ? -1.994 8.802 -6.436 1.00 95.62 104 SER A C 1
ATOM 833 O O . SER A 1 104 ? -2.698 9.677 -6.942 1.00 95.62 104 SER A O 1
ATOM 835 N N . ALA A 1 105 ? -1.845 8.700 -5.114 1.00 92.19 105 ALA A N 1
ATOM 836 C CA . ALA A 1 105 ? -2.529 9.603 -4.185 1.00 92.19 105 ALA A CA 1
ATOM 837 C C . ALA A 1 105 ? -2.188 11.089 -4.440 1.00 92.19 105 ALA A C 1
ATOM 839 O O . ALA A 1 105 ? -3.051 11.960 -4.331 1.00 92.19 105 ALA A O 1
ATOM 840 N N . ASP A 1 106 ? -0.946 11.376 -4.841 1.00 92.94 106 ASP A N 1
ATOM 841 C CA . ASP A 1 106 ? -0.496 12.723 -5.216 1.00 92.94 106 ASP A CA 1
ATOM 842 C C . ASP A 1 106 ? -1.267 13.274 -6.428 1.00 92.94 106 ASP A C 1
ATOM 844 O O . ASP A 1 106 ? -1.728 14.416 -6.410 1.00 92.94 106 ASP A O 1
ATOM 848 N N . GLU A 1 107 ? -1.463 12.444 -7.457 1.00 91.38 107 GLU A N 1
ATOM 849 C CA . GLU A 1 107 ? -2.168 12.816 -8.690 1.00 91.38 107 GLU A CA 1
ATOM 850 C C . GLU A 1 107 ? -3.645 13.123 -8.428 1.00 91.38 107 GLU A C 1
ATOM 852 O O . GLU A 1 107 ? -4.207 14.042 -9.025 1.00 91.38 107 GLU A O 1
ATOM 857 N N . LEU A 1 108 ? -4.278 12.390 -7.507 1.00 88.31 108 LEU A N 1
ATOM 858 C CA . LEU A 1 108 ? -5.667 12.634 -7.117 1.00 88.31 108 LEU A CA 1
ATOM 859 C C . LEU A 1 108 ? -5.834 14.012 -6.463 1.00 88.31 108 LEU A C 1
ATOM 861 O O . LEU A 1 108 ? -6.727 14.766 -6.849 1.00 88.31 108 LEU A O 1
ATOM 865 N N . ILE A 1 109 ? -4.925 14.398 -5.562 1.00 84.06 109 ILE A N 1
ATOM 866 C CA . ILE A 1 109 ? -4.954 15.729 -4.932 1.00 84.06 109 ILE A CA 1
ATOM 867 C C . ILE A 1 109 ? -4.756 16.848 -5.962 1.00 84.06 109 ILE A C 1
ATOM 869 O O . ILE A 1 109 ? -5.379 17.910 -5.863 1.00 84.06 109 ILE A O 1
ATOM 873 N N . GLU A 1 110 ? -3.871 16.660 -6.939 1.00 86.88 110 GLU A N 1
ATOM 874 C CA . GLU A 1 110 ? -3.663 17.659 -7.991 1.00 86.88 110 GLU A CA 1
ATOM 875 C C . GLU A 1 110 ? -4.917 17.877 -8.840 1.00 86.88 110 GLU A C 1
ATOM 877 O O . GLU A 1 110 ? -5.237 19.021 -9.177 1.00 86.88 110 GLU A O 1
ATOM 882 N N . LEU A 1 111 ? -5.646 16.803 -9.155 1.00 81.56 111 LEU A N 1
ATOM 883 C CA . LEU A 1 111 ? -6.907 16.879 -9.889 1.00 81.56 111 LEU A CA 1
ATOM 884 C C . LEU A 1 111 ? -7.973 17.635 -9.091 1.00 81.56 111 LEU A C 1
ATOM 886 O O . LEU A 1 111 ? -8.559 18.577 -9.621 1.00 81.56 111 LEU A O 1
ATOM 890 N N . GLU A 1 112 ? -8.152 17.316 -7.807 1.00 81.00 112 GLU A N 1
ATOM 891 C CA . GLU A 1 112 ? -9.099 18.028 -6.936 1.00 81.00 112 GLU A CA 1
ATOM 892 C C . GLU A 1 112 ? -8.808 19.532 -6.854 1.00 81.00 112 GLU A C 1
ATOM 894 O O . GLU A 1 112 ? -9.722 20.361 -6.899 1.00 81.00 112 GLU A O 1
ATOM 899 N N . LYS A 1 113 ? -7.526 19.909 -6.755 1.00 81.12 113 LYS A N 1
ATOM 900 C CA . LYS A 1 113 ? -7.104 21.318 -6.721 1.00 81.12 113 LYS A CA 1
ATOM 901 C C . LYS A 1 113 ? -7.420 22.050 -8.020 1.00 81.12 113 LYS A C 1
ATOM 903 O O . LYS A 1 113 ? -7.755 23.231 -7.969 1.00 81.12 113 LYS A O 1
ATOM 908 N N . LYS A 1 114 ? -7.287 21.383 -9.170 1.00 74.38 114 LYS A N 1
ATOM 909 C CA . LYS A 1 114 ? -7.626 21.971 -10.474 1.00 74.38 114 LYS A CA 1
ATOM 910 C C . LYS A 1 114 ? -9.129 22.193 -10.588 1.00 74.38 114 LYS A C 1
ATOM 912 O O . LYS A 1 114 ? -9.533 23.303 -10.907 1.00 74.38 114 LYS A O 1
ATOM 917 N N . THR A 1 115 ? -9.944 21.202 -10.226 1.00 72.44 115 THR A N 1
ATOM 918 C CA . THR A 1 115 ? -11.409 21.323 -10.269 1.00 72.44 115 THR A CA 1
ATOM 919 C C . THR A 1 115 ? -11.920 22.454 -9.373 1.00 72.44 115 THR A C 1
ATOM 921 O O . THR A 1 115 ? -12.778 23.220 -9.794 1.00 72.44 115 THR A O 1
ATOM 924 N N . LYS A 1 116 ? -11.347 22.627 -8.173 1.00 70.31 116 LYS A N 1
ATOM 925 C CA . LYS A 1 116 ? -11.730 23.706 -7.241 1.00 70.31 116 LYS A CA 1
ATOM 926 C C . LYS A 1 116 ? -11.315 25.115 -7.679 1.00 70.31 116 LYS A C 1
ATOM 928 O O . LYS A 1 116 ? -11.847 26.074 -7.143 1.00 70.31 116 LYS A O 1
ATOM 933 N N . LYS A 1 117 ? -10.354 25.254 -8.598 1.00 63.75 117 LYS A N 1
ATOM 934 C CA . LYS A 1 117 ? -9.923 26.557 -9.139 1.00 63.75 117 LYS A CA 1
ATOM 935 C C . LYS A 1 117 ? -10.715 26.995 -10.374 1.00 63.75 117 LYS A C 1
ATOM 937 O O . LYS A 1 117 ? -10.521 28.113 -10.836 1.00 63.75 117 LYS A O 1
ATOM 942 N N . SER A 1 118 ? -11.541 26.114 -10.933 1.00 56.59 118 SER A N 1
ATOM 943 C CA . SER A 1 118 ? -12.325 26.363 -12.150 1.00 56.59 118 SER A CA 1
ATOM 944 C C . SER A 1 118 ? -13.792 26.716 -11.868 1.00 56.59 118 SER A C 1
ATOM 946 O O . SER A 1 118 ? -14.599 26.686 -12.793 1.00 56.59 118 SER A O 1
ATOM 948 N N . ILE A 1 119 ? -14.125 27.028 -10.612 1.00 48.66 119 ILE A N 1
ATOM 94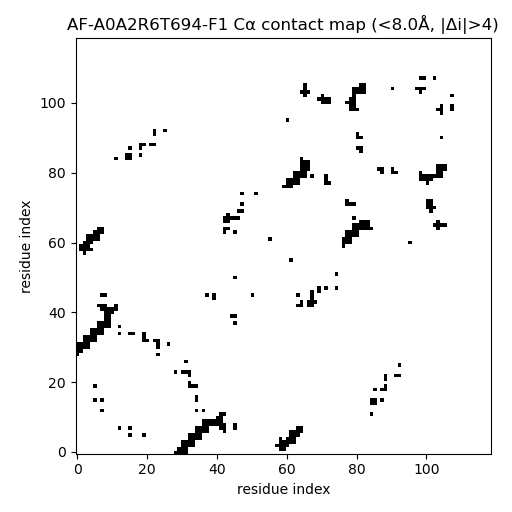9 C CA . ILE A 1 119 ? -15.443 27.458 -10.120 1.00 48.66 119 ILE A CA 1
ATOM 950 C C . ILE A 1 119 ? -15.250 28.827 -9.471 1.00 48.66 119 ILE A C 1
ATOM 952 O O . ILE A 1 119 ? -16.103 29.707 -9.707 1.00 48.66 119 ILE A O 1
#

Secondary structure (DSSP, 8-state):
-EEEEEEE-HHHHHHHHHHHHHHHHHHTTSEEEEEEE-S-SSGGG--HHHHHTS--TT-SEEEE-TT--S--TTSTTEEE--SSGGGHHHHHTT-GGG-BSSS-HHHHHHHHHHHHH--

Solvent-accessible surface area (backbone atoms only — not comparable to full-atom values): 6480 Å² total; per-residue (Å²): 113,47,27,35,36,41,46,34,8,56,76,50,38,68,56,44,48,55,36,35,50,59,40,27,70,72,45,45,77,59,36,42,58,45,76,44,73,44,103,40,64,48,39,53,74,61,50,69,68,69,54,70,77,47,94,54,87,86,41,68,35,35,33,36,40,24,56,25,85,63,66,32,75,88,42,84,55,34,27,17,33,32,62,50,64,90,45,41,43,74,53,45,77,75,41,66,86,76,43,32,28,65,45,24,40,59,56,52,54,53,51,54,54,52,61,67,72,76,112

Nearest PDB structures (foldseek):
  4u1x-assembly1_B  TM=5.392E-01  e=1.343E-01  Rattus norvegicus
  8grd-assembly1_A  TM=4.224E-01  e=1.434E-01  Homo sapiens
  8grb-assembly3_K  TM=4.796E-01  e=8.518E-01  Homo sapiens
  6kdf-assembly6_K  TM=4.705E-01  e=1.266E+00  Homo sapiens
  5up2-assembly1_D  TM=4.668E-01  e=6.587E+00  Xenopus laevis

pLDDT: mean 92.4, std 7.65, range [48.66, 97.81]

Radius of gyration: 13.82 Å; Cα contacts (8 Å, |Δi|>4): 216; chains: 1; bounding box: 30×42×30 Å

Foldseek 3Di:
DAEEEEEWEDQCQVLLVVLQVVQCVVCPPVYHYDYDYDDHHGLLPDDPVSVVPDPCVRHQAYEGAQNHQDQCPVPPRYFYEYNDSNCRNVQCVVPPVQTHSHHYSVVSVVVVVVVVVVD

Sequence (119 aa):
MKRALLLTGKKANEVVSKQKDLLNDFYGDELVFKVKELPVEVAAFITKDMIRNLSLERFDYVIVSGVSPYDFSDLPKTYKGPKNAFDIEKYLKKGIENLSPSKSADELIELEKKTKKSI

Mean predicted aligned error: 3.72 Å